Protein AF-A0A2X3FGZ5-F1 (afdb_monomer_lite)

Sequence (76 aa):
MQWQHESLKPVLEPTYGIILYQEQVMQIAQVLSGYTLGGADMLRRAMGKKKPEEMAKQRSIFEDGAKKNALTANWR

Foldseek 3Di:
DDAPDPLLCVLCVVVVNDDDDLVSQLVCLCSQQVDDSVRSVQQSVCVVVVDPVSPVVNVVSSVNSNVVNCVVVVPD

InterPro domains:
  IPR004805 Error-prone DNA polymerase/DNA polymerase III subunit alpha DnaE/PolC [PTHR32294] (2-73)
  IPR040982 DNA polymerase III alpha subunit finger domain [PF17657] (2-69)

Structure (mmCIF, N/CA/C/O backbone):
data_AF-A0A2X3FGZ5-F1
#
_entry.id   AF-A0A2X3FGZ5-F1
#
loop_
_atom_site.group_PDB
_atom_site.id
_atom_site.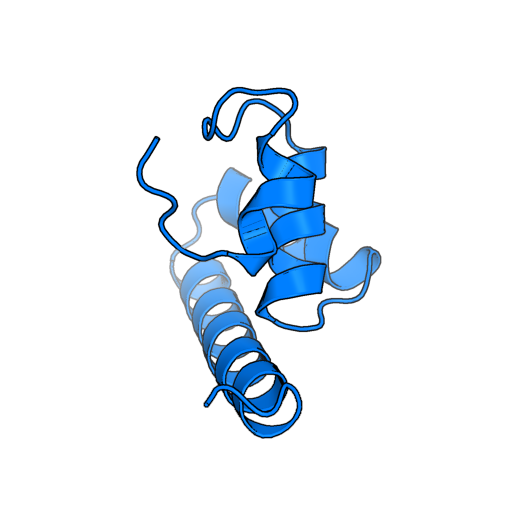type_symbol
_atom_site.label_atom_id
_atom_site.label_alt_id
_atom_site.label_comp_id
_atom_site.label_asym_id
_atom_site.label_entity_id
_atom_site.label_seq_id
_atom_site.pdbx_PDB_ins_code
_atom_site.Cartn_x
_atom_site.Cartn_y
_atom_site.Cartn_z
_atom_site.occupancy
_atom_site.B_iso_or_equiv
_atom_site.auth_seq_id
_atom_site.auth_comp_id
_atom_site.auth_asym_id
_atom_site.auth_atom_id
_atom_site.pdbx_PDB_model_num
ATOM 1 N N . MET A 1 1 ? 16.379 -15.299 -5.523 1.00 55.16 1 MET A N 1
ATOM 2 C CA . MET A 1 1 ? 15.501 -14.314 -4.856 1.00 55.16 1 MET A CA 1
ATOM 3 C C . MET A 1 1 ? 14.127 -14.933 -4.702 1.00 55.16 1 MET A C 1
ATOM 5 O O . MET A 1 1 ? 13.538 -15.278 -5.718 1.00 55.16 1 MET A O 1
ATOM 9 N N . GLN A 1 2 ? 13.646 -15.122 -3.476 1.00 56.16 2 GLN A N 1
ATOM 10 C CA . GLN A 1 2 ? 12.266 -15.539 -3.234 1.00 56.16 2 GLN A CA 1
ATOM 11 C C . GLN A 1 2 ? 11.445 -14.278 -2.955 1.00 56.16 2 GLN A C 1
ATOM 13 O O . GLN A 1 2 ? 11.770 -13.524 -2.040 1.00 56.16 2 GLN A O 1
ATOM 18 N N . TRP A 1 3 ? 10.436 -14.012 -3.780 1.00 62.44 3 TRP A N 1
ATOM 19 C CA . TRP A 1 3 ? 9.556 -12.856 -3.621 1.00 62.44 3 TRP A CA 1
ATOM 20 C C . TRP A 1 3 ? 8.362 -13.253 -2.758 1.00 62.44 3 TRP A C 1
ATOM 22 O O . TRP A 1 3 ? 7.808 -14.332 -2.947 1.00 62.44 3 TRP A O 1
ATOM 32 N N . GLN A 1 4 ? 7.946 -12.383 -1.834 1.00 67.69 4 GLN A N 1
ATOM 33 C CA . GLN A 1 4 ? 6.731 -12.630 -1.046 1.00 67.69 4 GLN A CA 1
ATOM 34 C C . GLN A 1 4 ? 5.475 -12.653 -1.934 1.00 67.69 4 GLN A C 1
ATOM 36 O O . GLN A 1 4 ? 4.516 -13.348 -1.617 1.00 67.69 4 GLN A O 1
ATOM 41 N N . HIS A 1 5 ? 5.492 -11.912 -3.050 1.00 70.00 5 HIS A N 1
ATOM 42 C CA . HIS A 1 5 ? 4.444 -11.903 -4.069 1.00 70.00 5 HIS A CA 1
ATOM 43 C C . HIS A 1 5 ? 5.015 -11.409 -5.410 1.00 70.00 5 HIS A C 1
ATOM 45 O O . HIS A 1 5 ? 5.789 -10.450 -5.422 1.00 70.00 5 HIS A O 1
ATOM 51 N N . GLU A 1 6 ? 4.636 -12.008 -6.543 1.00 78.62 6 GLU A N 1
ATOM 52 C CA . GLU A 1 6 ? 5.190 -11.639 -7.862 1.00 78.62 6 GLU A CA 1
ATOM 53 C C . GLU A 1 6 ? 4.877 -10.191 -8.256 1.00 78.62 6 GLU A C 1
ATOM 55 O O . GLU A 1 6 ? 5.734 -9.492 -8.794 1.00 78.62 6 GLU A O 1
ATOM 60 N N . SER A 1 7 ? 3.693 -9.690 -7.893 1.00 78.06 7 SER A N 1
ATOM 61 C CA . SER A 1 7 ? 3.296 -8.293 -8.138 1.00 78.06 7 SER A CA 1
ATOM 62 C C . SER A 1 7 ? 4.182 -7.262 -7.430 1.00 78.06 7 SER A C 1
ATOM 64 O O . SER A 1 7 ? 4.160 -6.091 -7.792 1.00 78.06 7 SER A O 1
ATOM 66 N N . LEU A 1 8 ? 4.975 -7.674 -6.435 1.00 81.56 8 LEU A N 1
ATOM 67 C CA . LEU A 1 8 ? 5.928 -6.795 -5.753 1.00 81.56 8 LEU A CA 1
ATOM 68 C C . LEU A 1 8 ? 7.247 -6.651 -6.509 1.00 81.56 8 LEU A C 1
ATOM 70 O O . LEU A 1 8 ? 7.979 -5.694 -6.260 1.00 81.56 8 LEU A O 1
ATOM 74 N N . LYS A 1 9 ? 7.547 -7.568 -7.436 1.00 83.94 9 LYS A N 1
ATOM 75 C CA . LYS A 1 9 ? 8.775 -7.547 -8.230 1.00 83.94 9 LYS A CA 1
ATOM 76 C C . LYS A 1 9 ? 9.021 -6.189 -8.904 1.00 83.94 9 LYS A C 1
ATOM 78 O O . LYS A 1 9 ? 10.073 -5.630 -8.632 1.00 83.94 9 LYS A O 1
ATOM 83 N N . PRO A 1 10 ? 8.095 -5.587 -9.677 1.00 85.69 10 PRO A N 1
ATOM 84 C CA . PRO A 1 10 ? 8.365 -4.301 -10.331 1.00 85.69 10 PRO A CA 1
ATOM 85 C C . PRO A 1 10 ? 8.653 -3.151 -9.351 1.00 85.69 10 PRO A C 1
ATOM 87 O O . PRO A 1 10 ? 9.358 -2.212 -9.704 1.00 85.69 10 PRO A O 1
ATOM 90 N N . VAL A 1 11 ? 8.133 -3.216 -8.120 1.00 87.75 11 VAL A N 1
ATOM 91 C CA . VAL A 1 11 ? 8.330 -2.169 -7.102 1.00 87.75 11 VAL A CA 1
ATOM 92 C C . VAL A 1 11 ? 9.640 -2.362 -6.331 1.00 87.75 11 VAL A C 1
ATOM 94 O O . VAL A 1 11 ? 10.289 -1.389 -5.942 1.00 87.75 11 VAL A O 1
ATOM 97 N N . LEU A 1 12 ? 10.032 -3.615 -6.086 1.00 88.44 12 LEU A N 1
ATOM 98 C CA . LEU A 1 12 ? 11.156 -3.969 -5.214 1.00 88.44 12 LEU A CA 1
ATOM 99 C C . LEU A 1 12 ? 12.399 -4.464 -5.959 1.00 88.44 12 LEU A C 1
ATOM 101 O O . LEU A 1 12 ? 13.439 -4.649 -5.334 1.00 88.44 12 LEU A O 1
ATOM 105 N N . GLU A 1 13 ? 12.324 -4.688 -7.269 1.00 89.00 13 GLU A N 1
ATOM 106 C CA . GLU A 1 13 ? 13.458 -5.111 -8.097 1.00 89.00 13 GLU A CA 1
ATOM 107 C C . GLU A 1 13 ? 14.654 -4.148 -8.002 1.00 89.00 13 GLU A C 1
ATOM 109 O O . GLU A 1 13 ? 15.756 -4.638 -7.741 1.00 89.00 13 GLU A O 1
ATOM 114 N N . PRO A 1 14 ? 14.481 -2.809 -8.061 1.00 89.62 14 PRO A N 1
ATOM 115 C CA . PRO A 1 14 ? 15.600 -1.872 -7.914 1.00 89.62 14 PRO A CA 1
ATOM 116 C C . PRO A 1 14 ? 16.284 -1.926 -6.541 1.00 89.62 14 PRO A C 1
ATOM 118 O O . PRO A 1 14 ? 17.439 -1.532 -6.405 1.00 89.62 14 PRO A O 1
ATOM 121 N N . THR A 1 15 ? 15.573 -2.401 -5.516 1.00 90.88 15 THR A N 1
ATOM 122 C CA . THR A 1 15 ? 16.057 -2.499 -4.133 1.00 90.88 15 THR A CA 1
ATOM 123 C C . THR A 1 15 ? 16.229 -3.947 -3.682 1.00 90.88 15 THR A C 1
ATOM 125 O O . THR A 1 15 ? 16.245 -4.229 -2.483 1.00 90.88 15 THR A O 1
ATOM 128 N N . TYR A 1 16 ? 16.370 -4.878 -4.632 1.00 86.25 16 TYR A N 1
ATOM 129 C CA . TYR A 1 16 ? 16.661 -6.287 -4.363 1.00 86.25 16 TYR A CA 1
ATOM 130 C C . TYR A 1 16 ? 15.670 -6.952 -3.385 1.00 86.25 16 TYR A C 1
ATOM 132 O O . TYR A 1 16 ? 16.048 -7.805 -2.586 1.00 86.25 16 TYR A O 1
ATOM 140 N N . GLY A 1 17 ? 14.390 -6.571 -3.422 1.00 84.69 17 GLY A N 1
ATOM 141 C CA . GLY A 1 17 ? 13.365 -7.125 -2.528 1.00 84.69 17 GLY A CA 1
ATOM 142 C C . GLY A 1 17 ? 13.223 -6.428 -1.179 1.00 84.69 17 GLY A C 1
ATOM 143 O O . GLY A 1 17 ? 12.349 -6.809 -0.404 1.00 84.69 17 GLY A O 1
ATOM 144 N N . ILE A 1 18 ? 14.027 -5.403 -0.896 1.00 87.69 18 ILE A N 1
ATOM 145 C CA . ILE A 1 18 ? 13.988 -4.667 0.370 1.00 87.69 18 ILE A CA 1
ATOM 146 C C . ILE A 1 18 ? 13.146 -3.402 0.200 1.00 87.69 18 ILE A C 1
ATOM 148 O O . ILE A 1 18 ? 13.377 -2.619 -0.717 1.00 87.69 18 ILE A O 1
ATOM 152 N N . ILE A 1 19 ? 12.188 -3.166 1.097 1.00 89.88 19 ILE A N 1
ATOM 153 C CA . ILE A 1 19 ? 11.464 -1.889 1.152 1.00 89.88 19 ILE A CA 1
ATOM 154 C C . ILE A 1 19 ? 12.406 -0.849 1.767 1.00 89.88 19 ILE A C 1
ATOM 156 O O . ILE A 1 19 ? 12.628 -0.855 2.977 1.00 89.88 19 ILE A O 1
ATOM 160 N N . LEU A 1 20 ? 12.976 0.017 0.930 1.00 91.88 20 LEU A N 1
ATOM 161 C CA . LEU A 1 20 ? 13.933 1.046 1.342 1.00 91.88 20 LEU A CA 1
ATOM 162 C C . LEU A 1 20 ? 13.310 2.448 1.340 1.00 91.88 20 LEU A C 1
ATOM 164 O O . LEU A 1 20 ? 13.656 3.277 2.180 1.00 91.88 20 LEU A O 1
ATOM 168 N N . TYR A 1 21 ? 12.375 2.704 0.421 1.00 92.38 21 TYR A N 1
ATOM 169 C CA . TYR A 1 21 ? 11.812 4.034 0.187 1.00 92.38 21 TYR A CA 1
ATOM 170 C C . TYR A 1 21 ? 10.339 4.143 0.585 1.00 92.38 21 TYR A C 1
ATOM 172 O O . TYR A 1 21 ? 9.578 3.173 0.558 1.00 92.38 21 TYR A O 1
ATOM 180 N N . GLN A 1 22 ? 9.914 5.360 0.930 1.00 90.38 22 GLN A N 1
ATOM 181 C CA . GLN A 1 22 ? 8.525 5.634 1.306 1.00 90.38 22 GLN A CA 1
ATOM 182 C C . GLN A 1 22 ? 7.577 5.496 0.112 1.00 90.38 22 GLN A C 1
ATOM 184 O O . GLN A 1 22 ? 6.453 5.015 0.257 1.00 90.38 22 GLN A O 1
ATOM 189 N N . GLU A 1 23 ? 8.053 5.856 -1.074 1.00 91.62 23 GLU A N 1
ATOM 190 C CA . GLU A 1 23 ? 7.352 5.692 -2.340 1.00 91.62 23 GLU A CA 1
ATOM 191 C C . GLU A 1 23 ? 7.036 4.218 -2.610 1.00 91.62 23 GLU A C 1
ATOM 193 O O . GLU A 1 23 ? 5.946 3.910 -3.088 1.00 91.62 23 GLU A O 1
ATOM 198 N N . GLN A 1 24 ? 7.927 3.294 -2.226 1.00 92.69 24 GLN A N 1
ATOM 199 C CA . GLN A 1 24 ? 7.682 1.856 -2.373 1.00 92.69 24 GLN A CA 1
ATOM 200 C C . GLN A 1 24 ? 6.512 1.403 -1.500 1.00 92.69 24 GLN A C 1
ATOM 202 O O . GLN A 1 24 ? 5.660 0.664 -1.975 1.00 92.69 24 GLN A O 1
ATOM 207 N N . VAL A 1 25 ? 6.398 1.893 -0.260 1.00 91.88 25 VAL A N 1
ATOM 208 C CA . VAL A 1 25 ? 5.242 1.586 0.608 1.00 91.88 25 VAL A CA 1
ATOM 209 C C . VAL A 1 25 ? 3.938 2.025 -0.054 1.00 91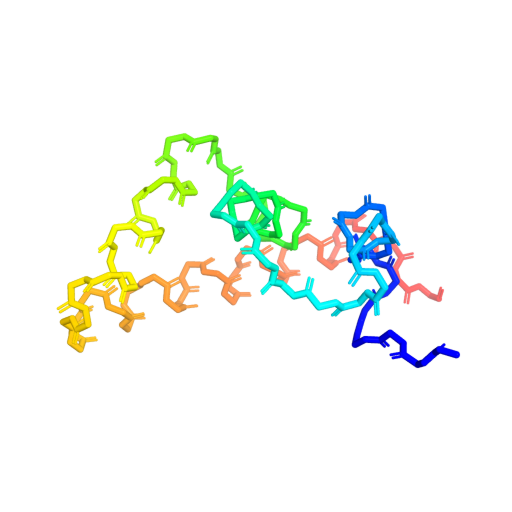.88 25 VAL A C 1
ATOM 211 O O . VAL A 1 25 ? 2.955 1.282 -0.054 1.00 91.88 25 VAL A O 1
ATOM 214 N N . MET A 1 26 ? 3.940 3.217 -0.653 1.00 93.88 26 MET A N 1
ATOM 215 C CA . MET A 1 26 ? 2.768 3.727 -1.351 1.00 93.88 26 MET A CA 1
ATOM 216 C C . MET A 1 26 ? 2.436 2.865 -2.572 1.00 93.88 26 MET A C 1
ATOM 218 O O . MET A 1 26 ? 1.306 2.395 -2.680 1.00 93.88 26 MET A O 1
ATOM 222 N N . GLN A 1 27 ? 3.413 2.587 -3.438 1.00 92.06 27 GLN A N 1
ATOM 223 C CA . GLN A 1 27 ? 3.238 1.766 -4.642 1.00 92.06 27 GLN A CA 1
ATOM 224 C C . GLN A 1 27 ? 2.746 0.351 -4.321 1.00 92.06 27 GLN A C 1
ATOM 226 O O . GLN A 1 27 ? 1.850 -0.151 -4.996 1.00 92.06 27 GLN A O 1
ATOM 231 N N . ILE A 1 28 ? 3.260 -0.269 -3.257 1.00 91.75 28 ILE A N 1
ATOM 232 C CA . ILE A 1 28 ? 2.807 -1.585 -2.789 1.00 91.75 28 ILE A CA 1
ATOM 233 C C . ILE A 1 28 ? 1.315 -1.562 -2.456 1.00 91.75 28 ILE A C 1
ATOM 235 O O . ILE A 1 28 ? 0.583 -2.455 -2.875 1.00 91.75 28 ILE A O 1
ATOM 239 N N . ALA A 1 29 ? 0.844 -0.534 -1.746 1.00 92.75 29 ALA A N 1
ATOM 240 C CA . ALA A 1 29 ? -0.571 -0.403 -1.405 1.00 92.75 29 ALA A CA 1
ATOM 241 C C . ALA A 1 29 ? -1.460 -0.229 -2.645 1.00 92.75 29 ALA A C 1
ATOM 243 O O . ALA A 1 29 ? -2.584 -0.734 -2.683 1.00 92.75 29 ALA A O 1
ATOM 244 N N . GLN A 1 30 ? -0.959 0.457 -3.676 1.00 91.62 30 GLN A N 1
ATOM 245 C CA . GLN A 1 30 ? -1.682 0.606 -4.939 1.00 91.62 30 GLN A CA 1
ATOM 246 C C . GLN A 1 30 ? -1.760 -0.716 -5.702 1.00 91.62 30 GLN A C 1
ATOM 248 O O . GLN A 1 30 ? -2.842 -1.113 -6.126 1.00 91.62 30 GLN A O 1
ATOM 253 N N . VAL A 1 31 ? -0.629 -1.411 -5.844 1.00 89.62 31 VAL A N 1
ATOM 254 C CA . VAL A 1 31 ? -0.539 -2.660 -6.610 1.00 89.62 31 VAL A CA 1
ATOM 255 C C . VAL A 1 31 ? -1.305 -3.787 -5.922 1.00 89.62 31 VAL A C 1
ATOM 257 O O . VAL A 1 31 ? -2.108 -4.463 -6.561 1.00 89.62 31 VAL A O 1
ATOM 260 N N . LEU A 1 32 ? -1.089 -3.987 -4.620 1.00 88.50 32 LEU A N 1
ATOM 261 C CA . LEU A 1 32 ? -1.705 -5.099 -3.903 1.00 88.50 32 LEU A CA 1
ATOM 262 C C . LEU A 1 32 ? -3.171 -4.833 -3.583 1.00 88.50 32 LEU A C 1
ATOM 264 O O . LEU A 1 32 ? -3.987 -5.718 -3.795 1.00 88.50 32 LEU A O 1
ATOM 268 N N . SER A 1 33 ? -3.519 -3.628 -3.131 1.00 90.81 33 SER A N 1
ATOM 269 C CA . SER A 1 33 ? -4.842 -3.356 -2.551 1.00 90.81 33 SER A CA 1
ATOM 270 C C . SER A 1 33 ? -5.666 -2.313 -3.305 1.00 90.81 33 SER A C 1
ATOM 272 O O . SER A 1 33 ? -6.731 -1.922 -2.829 1.00 90.81 33 SER A O 1
ATOM 274 N N . GLY A 1 34 ? -5.196 -1.836 -4.460 1.00 90.56 34 GLY A N 1
ATOM 275 C CA . GLY A 1 34 ? -5.936 -0.882 -5.290 1.00 90.56 34 GLY A CA 1
ATOM 276 C C . GLY A 1 34 ? -6.047 0.517 -4.683 1.00 90.56 34 GLY A C 1
ATOM 277 O O . GLY A 1 34 ? -6.985 1.253 -4.987 1.00 90.56 34 GLY A O 1
ATOM 278 N N . TYR A 1 35 ? -5.124 0.901 -3.797 1.00 93.44 35 TYR A N 1
ATOM 279 C CA . TYR A 1 35 ? -5.130 2.237 -3.206 1.00 93.44 35 TYR A CA 1
ATOM 280 C C . TYR A 1 35 ? -4.962 3.333 -4.272 1.00 93.44 35 TYR A C 1
ATOM 282 O O . TYR A 1 35 ? -4.158 3.234 -5.202 1.00 93.44 35 TYR A O 1
ATOM 290 N N . THR A 1 36 ? -5.666 4.449 -4.088 1.00 93.62 36 THR A N 1
ATOM 291 C CA . THR 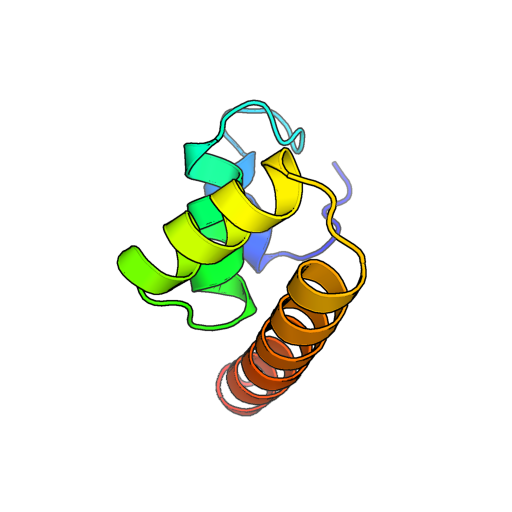A 1 36 ? -5.338 5.698 -4.790 1.00 93.62 36 THR A CA 1
ATOM 292 C C . THR A 1 36 ? -4.050 6.293 -4.214 1.00 93.62 36 THR A C 1
ATOM 294 O O . THR A 1 36 ? -3.679 5.984 -3.081 1.00 93.62 36 THR A O 1
ATOM 297 N N . LEU A 1 37 ? -3.384 7.197 -4.943 1.00 89.69 37 LEU A N 1
ATOM 298 C CA . LEU A 1 37 ? -2.183 7.883 -4.437 1.00 89.69 37 LEU A CA 1
ATOM 299 C C . LEU A 1 37 ? -2.437 8.576 -3.087 1.00 89.69 37 LEU A C 1
ATOM 301 O O . LEU A 1 37 ? -1.638 8.451 -2.161 1.00 89.69 37 LEU A O 1
ATOM 305 N N . GLY A 1 38 ? -3.585 9.249 -2.950 1.00 93.12 38 GLY A N 1
ATOM 306 C CA . GLY A 1 38 ? -3.985 9.895 -1.698 1.00 93.12 38 GLY A CA 1
A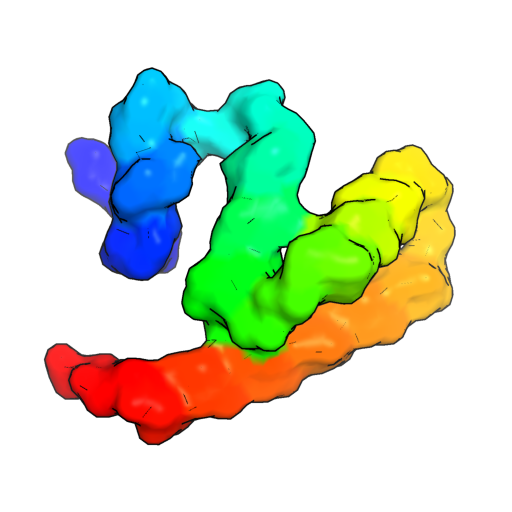TOM 307 C C . GLY A 1 38 ? -4.257 8.895 -0.571 1.00 93.12 38 GLY A C 1
ATOM 308 O O . GLY A 1 38 ? -3.828 9.108 0.562 1.00 93.12 38 GLY A O 1
ATOM 309 N N . GLY A 1 39 ? -4.909 7.768 -0.875 1.00 93.50 39 GLY A N 1
ATOM 310 C CA . GLY A 1 39 ? -5.104 6.695 0.101 1.00 93.50 39 GLY A CA 1
ATOM 311 C C . GLY A 1 39 ? -3.777 6.092 0.564 1.00 93.50 39 GLY A C 1
ATOM 312 O O . GLY A 1 39 ? -3.607 5.787 1.745 1.00 93.50 39 GLY A O 1
ATOM 313 N N . ALA A 1 40 ? -2.825 5.925 -0.353 1.00 94.69 40 ALA A N 1
ATOM 314 C CA . ALA A 1 40 ? -1.526 5.332 -0.061 1.00 94.69 40 ALA A CA 1
ATOM 315 C C . ALA A 1 40 ? -0.678 6.245 0.842 1.00 94.69 40 ALA A C 1
ATOM 317 O O . ALA A 1 40 ? -0.037 5.763 1.777 1.00 94.69 40 ALA A O 1
ATOM 318 N N . ASP A 1 41 ? -0.737 7.569 0.648 1.00 93.62 41 ASP A N 1
ATOM 319 C CA . ASP A 1 41 ? -0.099 8.520 1.572 1.00 93.62 41 ASP A CA 1
ATOM 320 C C . ASP A 1 41 ? -0.759 8.493 2.962 1.00 93.62 41 ASP A C 1
ATOM 322 O O . ASP A 1 41 ? -0.068 8.552 3.981 1.00 93.62 41 ASP A O 1
ATOM 326 N N . MET A 1 42 ? -2.086 8.329 3.037 1.00 93.50 42 MET A N 1
ATOM 327 C CA . MET A 1 42 ? -2.788 8.164 4.317 1.00 93.50 42 MET A CA 1
ATOM 328 C C . MET A 1 42 ? -2.314 6.919 5.078 1.00 93.50 42 MET A C 1
ATOM 330 O O . MET A 1 42 ? -2.064 7.002 6.283 1.00 93.50 42 MET A O 1
ATOM 334 N N . LEU A 1 43 ? -2.130 5.792 4.382 1.00 93.56 43 LEU A N 1
ATOM 335 C CA . LEU A 1 43 ? -1.556 4.572 4.956 1.00 93.56 43 LEU A CA 1
ATOM 336 C C . LEU A 1 43 ? -0.140 4.821 5.491 1.00 93.56 43 LEU A C 1
ATOM 338 O O . LEU A 1 43 ? 0.148 4.512 6.649 1.00 93.56 43 LEU A O 1
ATOM 342 N N . ARG A 1 44 ? 0.725 5.447 4.684 1.00 94.38 44 ARG A N 1
ATOM 343 C CA . ARG A 1 44 ? 2.103 5.793 5.065 1.00 94.38 44 ARG A CA 1
ATOM 344 C C . ARG A 1 44 ? 2.143 6.664 6.326 1.00 94.38 44 ARG A C 1
ATOM 346 O O . ARG A 1 44 ? 2.925 6.405 7.242 1.00 94.38 44 ARG A O 1
ATOM 353 N N . ARG A 1 45 ? 1.275 7.678 6.416 1.00 93.44 45 ARG A N 1
ATOM 354 C CA . ARG A 1 45 ? 1.166 8.548 7.602 1.00 93.44 45 ARG A CA 1
ATOM 355 C C . ARG A 1 45 ? 0.681 7.790 8.835 1.00 93.44 45 ARG A C 1
ATOM 357 O O . ARG A 1 45 ? 1.219 8.016 9.919 1.00 93.44 45 ARG A O 1
ATOM 364 N N . ALA A 1 46 ? -0.306 6.906 8.684 1.00 93.44 46 ALA A N 1
ATOM 365 C CA . ALA A 1 46 ? -0.811 6.079 9.781 1.00 93.44 46 ALA A CA 1
ATOM 366 C C . ALA A 1 46 ? 0.290 5.157 10.338 1.00 93.44 46 ALA A C 1
ATOM 368 O O . ALA A 1 46 ? 0.485 5.099 11.555 1.00 93.44 46 ALA A O 1
ATOM 369 N N . MET A 1 47 ? 1.085 4.536 9.457 1.00 91.25 47 MET A N 1
ATOM 370 C CA . MET A 1 47 ? 2.248 3.726 9.844 1.00 91.25 47 MET A CA 1
ATOM 371 C C . MET A 1 47 ? 3.294 4.538 10.619 1.00 91.25 47 MET A C 1
ATOM 373 O O . MET A 1 47 ? 3.834 4.051 11.610 1.00 91.25 47 MET A O 1
ATOM 377 N N . GLY A 1 48 ? 3.547 5.791 10.221 1.00 92.88 48 GLY A N 1
ATOM 378 C CA . GLY A 1 48 ? 4.466 6.684 10.936 1.00 92.88 48 GLY A CA 1
ATOM 379 C C . GLY A 1 48 ? 3.986 7.064 12.342 1.00 92.88 48 GLY A C 1
ATOM 380 O O . GLY A 1 48 ? 4.790 7.132 13.269 1.00 92.88 48 GLY A O 1
ATOM 381 N N . LYS A 1 49 ? 2.674 7.271 12.522 1.00 93.56 49 LYS A N 1
ATOM 382 C CA . LYS A 1 49 ? 2.066 7.619 13.821 1.00 93.56 49 LYS A CA 1
ATOM 383 C C . LYS A 1 49 ? 1.893 6.424 14.761 1.00 93.56 49 LYS A C 1
ATOM 385 O O . LYS A 1 49 ? 1.766 6.635 15.964 1.00 93.56 49 LYS A O 1
ATOM 390 N N . LYS A 1 50 ? 1.849 5.196 14.228 1.00 92.25 50 LYS A N 1
ATOM 391 C CA . LYS A 1 50 ? 1.695 3.931 14.977 1.00 92.25 50 LYS A CA 1
ATOM 392 C C . LYS A 1 50 ? 0.475 3.885 15.911 1.00 92.25 50 LYS A C 1
ATOM 394 O O . LYS A 1 50 ? 0.485 3.173 16.912 1.00 92.25 50 LYS A O 1
ATOM 399 N N . LYS A 1 51 ? -0.591 4.625 15.592 1.00 93.81 51 LYS A N 1
ATOM 400 C CA . LYS A 1 51 ? -1.836 4.596 16.371 1.00 93.81 51 LYS A CA 1
ATOM 401 C C . LYS A 1 51 ? -2.591 3.288 16.096 1.00 93.81 51 LYS A C 1
ATOM 403 O O . LYS A 1 51 ? -2.930 3.050 14.935 1.00 93.81 51 LYS A O 1
ATOM 408 N N . PRO A 1 52 ? -2.892 2.461 17.116 1.00 92.44 52 PRO A N 1
ATOM 409 C CA . PRO A 1 52 ? -3.504 1.147 16.910 1.00 92.44 52 PRO A CA 1
ATOM 410 C C . PRO A 1 52 ? -4.835 1.195 16.154 1.00 92.44 52 PRO A C 1
ATOM 412 O O . PRO A 1 52 ? -5.035 0.422 15.223 1.00 92.44 52 PRO A O 1
ATOM 415 N N . GLU A 1 53 ? -5.714 2.139 16.496 1.00 93.50 53 GLU A N 1
ATOM 416 C CA . GLU A 1 53 ? -7.031 2.284 15.861 1.00 93.50 53 GLU A CA 1
ATOM 417 C C . GLU A 1 53 ? -6.929 2.659 14.374 1.00 93.50 53 GLU A C 1
ATOM 419 O O . GLU A 1 53 ? -7.602 2.071 13.525 1.00 93.50 53 GLU A O 1
ATOM 424 N N . GLU A 1 54 ? -6.040 3.599 14.032 1.00 92.62 54 GLU A N 1
ATOM 425 C CA . GLU A 1 54 ? -5.801 4.001 12.640 1.00 92.62 54 GLU A CA 1
ATOM 426 C C . GLU A 1 54 ? -5.187 2.848 11.834 1.00 92.62 54 GLU A C 1
ATOM 428 O O . GLU A 1 54 ? -5.606 2.592 10.704 1.00 92.62 54 GLU A O 1
ATOM 433 N N . MET A 1 55 ? -4.237 2.118 12.427 1.00 92.75 55 MET A N 1
ATOM 434 C CA . MET A 1 55 ? -3.610 0.951 11.804 1.00 92.75 55 MET A CA 1
ATOM 435 C C . MET A 1 55 ? -4.597 -0.194 11.592 1.00 92.75 55 MET A C 1
ATOM 437 O O . MET A 1 55 ? -4.577 -0.808 10.531 1.00 92.75 55 MET A O 1
ATOM 441 N N . ALA A 1 56 ? -5.486 -0.463 12.551 1.00 93.31 56 ALA A N 1
ATOM 442 C CA . ALA A 1 56 ? -6.519 -1.487 12.412 1.00 93.31 56 ALA A CA 1
ATOM 443 C C . ALA A 1 56 ? -7.474 -1.164 11.254 1.00 93.31 56 ALA A C 1
ATOM 445 O O . ALA A 1 56 ? -7.766 -2.028 10.425 1.00 93.31 56 ALA A O 1
ATOM 446 N N . LYS A 1 57 ? -7.893 0.103 11.134 1.00 93.62 57 LYS A N 1
ATOM 447 C CA . LYS A 1 57 ? -8.727 0.561 10.016 1.00 93.62 57 LYS A CA 1
ATOM 448 C C . LYS A 1 57 ? -8.013 0.401 8.675 1.00 93.62 57 LYS A C 1
ATOM 450 O O . LYS A 1 57 ? -8.587 -0.138 7.733 1.00 93.62 57 LYS A O 1
ATOM 455 N N . GLN A 1 58 ? -6.763 0.852 8.592 1.00 93.81 58 GLN A N 1
ATOM 456 C CA . GLN A 1 58 ? -5.962 0.723 7.376 1.00 93.81 58 GLN A CA 1
ATOM 457 C C . GLN A 1 58 ? -5.700 -0.735 6.999 1.00 93.81 58 GLN A C 1
ATOM 459 O O . GLN A 1 58 ? -5.754 -1.080 5.823 1.00 93.81 58 GLN A O 1
ATOM 464 N N . ARG A 1 59 ? -5.485 -1.603 7.989 1.00 92.06 59 ARG A N 1
ATOM 465 C CA . ARG A 1 59 ? -5.319 -3.038 7.777 1.00 92.06 59 ARG A CA 1
ATOM 466 C C . ARG A 1 59 ? -6.548 -3.657 7.114 1.00 92.06 59 ARG A C 1
ATOM 468 O O . ARG A 1 59 ? -6.388 -4.361 6.125 1.00 92.06 59 ARG A O 1
ATOM 475 N N . SER A 1 60 ? -7.753 -3.357 7.607 1.00 93.75 60 SER A N 1
ATOM 476 C CA . SER A 1 60 ? -8.995 -3.862 6.999 1.00 93.75 60 SER A CA 1
ATOM 477 C C . SER A 1 60 ? -9.128 -3.418 5.542 1.00 93.75 60 SER A C 1
ATOM 479 O O . SER A 1 60 ? -9.397 -4.237 4.671 1.00 93.75 60 SER A O 1
ATOM 481 N N . ILE A 1 61 ? -8.873 -2.135 5.257 1.00 93.31 61 ILE A N 1
ATOM 482 C CA . ILE A 1 61 ? -8.944 -1.586 3.893 1.00 93.31 61 ILE A CA 1
ATOM 483 C C . ILE A 1 61 ? -7.928 -2.278 2.975 1.00 93.31 61 ILE A C 1
ATOM 485 O O . ILE A 1 61 ? -8.262 -2.638 1.846 1.00 93.31 61 ILE A O 1
ATOM 489 N N . PHE A 1 62 ? -6.704 -2.492 3.460 1.00 92.88 62 PHE A N 1
ATOM 490 C CA . PHE A 1 62 ? -5.656 -3.187 2.721 1.00 92.88 62 PHE A CA 1
ATOM 491 C C . PHE A 1 62 ? -6.040 -4.636 2.405 1.00 92.88 62 PHE A C 1
ATOM 493 O O . PHE A 1 62 ? -5.938 -5.049 1.251 1.00 92.88 62 PHE A O 1
ATOM 500 N N . GLU A 1 63 ? -6.507 -5.398 3.395 1.00 92.00 63 GLU A N 1
ATOM 501 C CA . GLU A 1 63 ? -6.907 -6.800 3.218 1.00 92.00 63 GLU A CA 1
ATOM 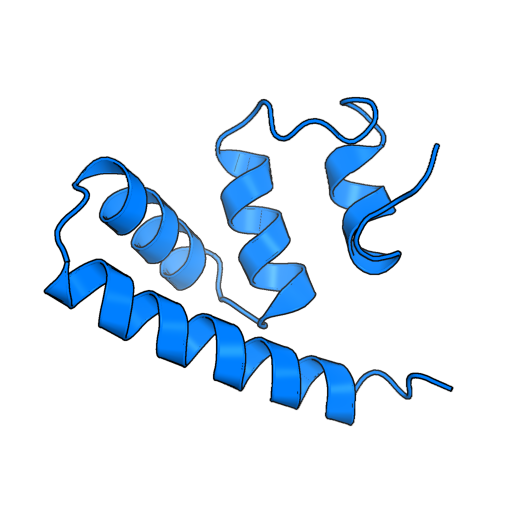502 C C . GLU A 1 63 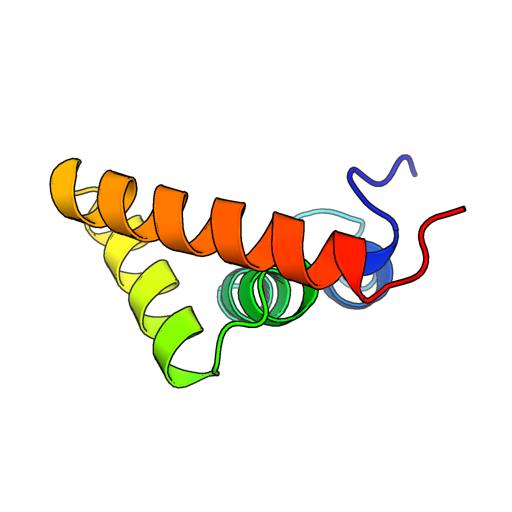? -8.103 -6.938 2.266 1.00 92.00 63 GLU A C 1
ATOM 504 O O . GLU A 1 63 ? -8.091 -7.794 1.380 1.00 92.00 63 GLU A O 1
ATOM 509 N N . ASP A 1 64 ? -9.113 -6.079 2.396 1.00 92.31 64 ASP A N 1
ATOM 510 C CA . ASP A 1 64 ? -10.290 -6.096 1.523 1.00 92.31 64 ASP A CA 1
ATOM 511 C C . ASP A 1 64 ? -9.941 -5.688 0.090 1.00 92.31 64 ASP A C 1
ATOM 513 O O . ASP A 1 64 ? -10.416 -6.300 -0.870 1.00 92.31 64 ASP A O 1
ATOM 517 N N . GLY A 1 65 ? -9.080 -4.679 -0.064 1.00 91.31 65 GLY A N 1
ATOM 518 C CA . GLY A 1 65 ? -8.539 -4.277 -1.356 1.00 91.31 65 GLY A CA 1
ATOM 519 C C . GLY A 1 65 ? -7.736 -5.398 -2.009 1.00 91.31 65 GLY A C 1
ATOM 520 O O . GLY A 1 65 ? -7.942 -5.690 -3.184 1.00 91.31 65 GLY A O 1
ATOM 521 N N . ALA A 1 66 ? -6.888 -6.084 -1.238 1.00 89.44 66 ALA A N 1
ATOM 522 C CA . ALA A 1 66 ? -6.068 -7.186 -1.732 1.00 89.44 66 ALA A CA 1
ATOM 523 C C . ALA A 1 66 ? -6.905 -8.390 -2.163 1.00 89.44 66 ALA A C 1
ATOM 525 O O . ALA A 1 66 ? -6.668 -8.954 -3.228 1.00 89.44 66 ALA A O 1
ATOM 526 N N . LYS A 1 67 ? -7.942 -8.746 -1.396 1.00 88.12 67 LYS A N 1
ATOM 527 C CA . LYS A 1 67 ? -8.898 -9.793 -1.791 1.00 88.12 67 LYS A CA 1
ATOM 528 C C . LYS A 1 67 ? -9.610 -9.440 -3.093 1.00 88.12 67 LYS A C 1
ATOM 530 O O . LYS A 1 67 ? -9.746 -10.298 -3.958 1.00 88.12 67 LYS A O 1
ATOM 535 N N . LYS A 1 68 ? -10.050 -8.187 -3.251 1.00 86.94 68 LYS A N 1
ATOM 536 C CA . LYS A 1 68 ? -10.692 -7.724 -4.491 1.00 86.94 68 LYS A CA 1
ATOM 537 C C . LYS A 1 68 ? -9.732 -7.774 -5.675 1.00 86.94 68 LYS A C 1
ATOM 539 O O . LYS A 1 68 ? -10.122 -8.302 -6.709 1.00 86.94 68 LYS A O 1
ATOM 544 N N . ASN A 1 69 ? -8.502 -7.285 -5.504 1.00 82.50 69 ASN A N 1
ATOM 545 C CA . ASN A 1 69 ? -7.481 -7.296 -6.552 1.00 82.50 69 ASN A CA 1
ATOM 546 C C . ASN A 1 69 ? -7.039 -8.708 -6.927 1.00 82.50 69 ASN A C 1
ATOM 548 O O . ASN A 1 69 ? -6.808 -8.964 -8.102 1.00 82.50 69 ASN A O 1
ATOM 552 N N . ALA A 1 70 ? -6.973 -9.633 -5.967 1.00 70.94 70 ALA A N 1
ATOM 553 C CA . ALA A 1 70 ? -6.817 -11.046 -6.268 1.00 70.94 70 ALA A CA 1
ATOM 554 C C . ALA A 1 70 ? -8.008 -11.519 -7.116 1.00 70.94 70 ALA A C 1
ATOM 556 O O . ALA A 1 70 ? -7.830 -11.937 -8.244 1.00 70.94 70 ALA A O 1
ATOM 557 N N . LEU A 1 71 ? -9.255 -11.371 -6.670 1.00 59.47 71 LEU A N 1
ATOM 558 C CA . LEU A 1 71 ? -10.416 -11.849 -7.440 1.00 59.47 71 LEU A CA 1
ATOM 559 C C . LEU A 1 71 ? -10.500 -11.311 -8.888 1.00 59.47 71 LEU A C 1
ATOM 561 O O . LEU A 1 71 ? -11.020 -12.016 -9.750 1.00 59.47 71 LEU A O 1
ATOM 565 N N . THR A 1 72 ? -9.986 -10.110 -9.179 1.00 58.66 72 THR A N 1
ATOM 566 C CA . THR A 1 72 ? -9.893 -9.558 -10.545 1.00 58.66 72 THR A CA 1
ATOM 567 C C . THR A 1 72 ? -8.638 -9.977 -11.311 1.00 58.66 72 THR A C 1
ATOM 569 O O . THR A 1 72 ? -8.706 -10.178 -12.525 1.00 58.66 72 THR A O 1
ATOM 572 N N . ALA A 1 73 ? -7.494 -10.117 -10.647 1.00 53.94 73 ALA A N 1
ATOM 573 C CA . ALA A 1 73 ? -6.267 -10.616 -11.252 1.00 53.94 73 ALA A CA 1
ATOM 574 C C . ALA A 1 73 ? -6.301 -12.146 -11.261 1.00 53.94 73 ALA A C 1
ATOM 576 O O . ALA A 1 73 ? -5.758 -12.758 -10.361 1.00 53.94 73 ALA A O 1
ATOM 577 N N . ASN A 1 74 ? -6.973 -12.740 -12.252 1.00 45.25 74 ASN A N 1
ATOM 578 C CA . ASN A 1 74 ? -7.116 -14.183 -12.516 1.00 45.25 74 ASN A CA 1
ATOM 579 C C . ASN A 1 74 ? -5.859 -15.011 -12.112 1.00 45.25 74 ASN A C 1
ATOM 581 O O . ASN A 1 74 ? -4.983 -15.264 -12.934 1.00 45.25 74 ASN A O 1
ATOM 585 N N . TRP A 1 75 ? -5.759 -15.394 -10.833 1.00 48.31 75 TRP A N 1
ATOM 586 C CA . TRP A 1 75 ? -4.538 -15.866 -10.147 1.00 48.31 75 TRP A CA 1
ATOM 587 C C . TRP A 1 75 ? -4.348 -17.379 -10.237 1.00 48.31 75 TRP A C 1
ATOM 589 O O . TRP A 1 75 ? -3.994 -18.024 -9.253 1.00 48.31 75 TRP A O 1
ATOM 599 N N . ARG A 1 76 ? -4.610 -17.968 -11.403 1.00 38.06 76 ARG A N 1
ATOM 600 C CA . ARG A 1 76 ? -4.241 -19.372 -11.617 1.00 38.06 76 ARG A CA 1
ATOM 601 C C . ARG A 1 76 ? -2.736 -19.543 -11.734 1.00 38.06 76 ARG A C 1
ATOM 603 O O . ARG A 1 76 ? -2.117 -18.705 -12.421 1.00 38.06 76 ARG A O 1
#

pLDDT: mean 85.41, std 13.24, range [38.06, 94.69]

Secondary structure (DSSP, 8-state):
---S-GGGHHHHGGGTT---SHHHHHHHHHHHH---HHHHHHHHHHHHHT-HHHHHHHHHHHHHHHHHHHHHS---

Radius of gyration: 12.71 Å; chains: 1; bounding box: 27×29×29 Å

Organism: Klebsiella pneumoniae (NCBI:txid573)